Protein AF-A0A6A8AQA4-F1 (afdb_monomer)

pLDDT: mean 86.74, std 10.04, range [50.19, 95.75]

Secondary structure (DSSP, 8-state):
----S-SS--SSHHHHHHH--S-PPP-TTSTTTT---------B-TTSPBPPHHHHHHHHHHHHHHHHHSS-SHHHHHHHHHHHHHHHHHHHTT--HHHHHHHHHHHHHHHHTT-

Solvent-accessible surface area (backbone atoms only — not comparable to full-atom values): 7086 Å² total; per-residue (Å²): 135,84,84,86,66,73,96,69,89,55,94,46,71,67,50,38,62,72,66,50,87,62,79,76,79,73,38,62,48,34,66,70,28,62,72,75,81,79,80,74,91,65,66,44,50,97,85,68,48,76,56,55,71,70,57,49,54,51,53,53,51,50,42,54,50,54,62,61,64,71,61,76,49,72,65,49,47,49,36,43,53,52,31,52,50,49,51,56,52,30,63,77,65,72,51,58,68,70,59,51,36,51,51,33,49,53,50,51,57,36,48,78,70,74,96

Structure (mmCIF, N/CA/C/O backbone):
data_AF-A0A6A8AQA4-F1
#
_entry.id   AF-A0A6A8AQA4-F1
#
loop_
_atom_site.group_PDB
_atom_site.id
_atom_site.type_symbol
_atom_site.label_atom_id
_atom_site.label_alt_id
_atom_site.label_comp_id
_atom_site.label_asym_id
_atom_site.label_entity_id
_atom_site.label_seq_id
_atom_site.pdbx_PDB_ins_code
_atom_site.Cartn_x
_atom_site.Cartn_y
_atom_site.Cartn_z
_atom_site.occupancy
_atom_site.B_iso_or_equiv
_atom_site.auth_seq_id
_atom_site.auth_comp_id
_atom_site.auth_asym_id
_atom_site.auth_atom_id
_atom_site.pdbx_PDB_model_num
ATOM 1 N N . MET A 1 1 ? -26.556 -15.351 -0.035 1.00 50.19 1 MET A N 1
ATOM 2 C CA . MET A 1 1 ? -25.139 -14.966 0.141 1.00 50.19 1 MET A CA 1
ATOM 3 C C . MET A 1 1 ? -24.471 -15.164 -1.211 1.00 50.19 1 MET A C 1
ATOM 5 O O . MET A 1 1 ? -24.426 -16.295 -1.664 1.00 50.19 1 MET A O 1
ATOM 9 N N . MET A 1 2 ? -24.126 -14.084 -1.921 1.00 53.75 2 MET A N 1
ATOM 10 C CA . MET A 1 2 ? -23.505 -14.179 -3.252 1.00 53.75 2 MET A CA 1
ATOM 11 C C . MET A 1 2 ? -22.030 -14.544 -3.104 1.00 53.75 2 MET A C 1
ATOM 13 O O . MET A 1 2 ? -21.327 -13.920 -2.305 1.00 53.75 2 MET A O 1
ATOM 17 N N . ASP A 1 3 ? -21.590 -15.543 -3.863 1.00 60.34 3 ASP A N 1
ATOM 18 C CA . ASP A 1 3 ? -20.179 -15.889 -3.983 1.00 60.34 3 ASP A CA 1
ATOM 19 C C . ASP A 1 3 ? -19.450 -14.748 -4.709 1.00 60.34 3 ASP A C 1
ATOM 21 O O . ASP A 1 3 ? -19.830 -14.357 -5.810 1.00 60.34 3 ASP A O 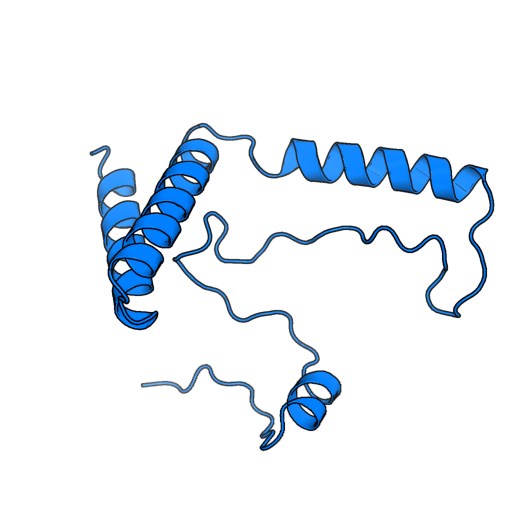1
ATOM 25 N N . LYS A 1 4 ? -18.451 -14.160 -4.044 1.00 68.44 4 LYS A N 1
ATOM 26 C CA . LYS A 1 4 ? -17.583 -13.103 -4.596 1.00 68.44 4 LYS A CA 1
ATOM 27 C C . LYS A 1 4 ? -16.251 -13.671 -5.093 1.00 68.44 4 LYS A C 1
ATOM 29 O O . LYS A 1 4 ? -15.313 -12.912 -5.337 1.00 68.44 4 LYS A O 1
ATOM 34 N N . GLY A 1 5 ? -16.138 -14.997 -5.143 1.00 66.56 5 GLY A N 1
ATOM 35 C CA . GLY A 1 5 ? -14.984 -15.697 -5.667 1.00 66.56 5 GLY A CA 1
ATOM 36 C C . GLY A 1 5 ? -14.821 -15.484 -7.175 1.00 66.56 5 GLY A C 1
ATOM 37 O O . GLY A 1 5 ? -15.756 -15.062 -7.855 1.00 66.56 5 GLY A O 1
ATOM 38 N N . PRO A 1 6 ? -13.624 -15.758 -7.713 1.00 69.38 6 PRO A N 1
ATOM 39 C CA . PRO A 1 6 ? -13.401 -15.711 -9.150 1.00 69.38 6 PRO A CA 1
ATOM 40 C C . PRO A 1 6 ? -14.330 -16.692 -9.874 1.00 69.38 6 PRO A C 1
ATOM 42 O O . PRO A 1 6 ? -14.503 -17.820 -9.414 1.00 69.38 6 PRO A O 1
ATOM 45 N N . GLU A 1 7 ? -14.879 -16.304 -11.031 1.00 68.19 7 GLU A N 1
ATOM 46 C CA . GLU A 1 7 ? -15.719 -17.220 -11.822 1.00 68.19 7 GLU A CA 1
ATOM 47 C C . GLU A 1 7 ? -14.940 -18.441 -12.352 1.00 68.1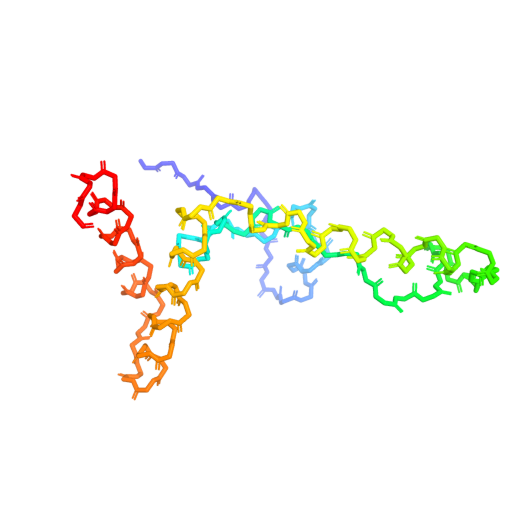9 7 GLU A C 1
ATOM 49 O O . GLU A 1 7 ? -15.519 -19.473 -12.690 1.00 68.19 7 GLU A O 1
ATOM 54 N N . TRP A 1 8 ? -13.609 -18.344 -12.401 1.00 72.44 8 TRP A N 1
ATOM 55 C CA . TRP A 1 8 ? -12.706 -19.407 -12.820 1.00 72.44 8 TRP A CA 1
ATOM 56 C C . TRP A 1 8 ? -12.226 -20.247 -11.626 1.00 72.44 8 TRP A C 1
ATOM 58 O O . TRP A 1 8 ? -11.851 -1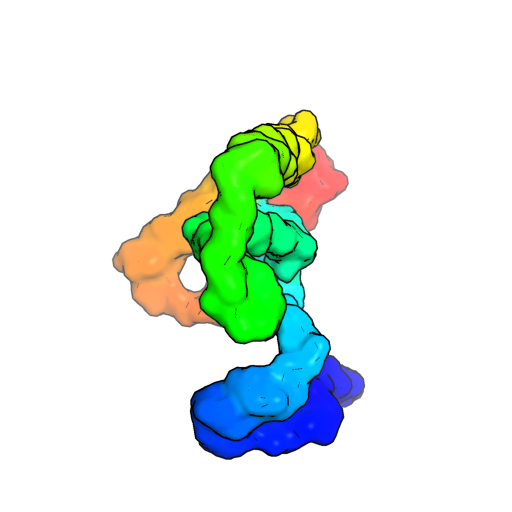9.731 -10.575 1.00 72.44 8 TRP A O 1
ATOM 68 N N . ARG A 1 9 ? -12.170 -21.574 -11.802 1.00 71.44 9 ARG A N 1
ATOM 69 C CA . ARG A 1 9 ? -11.595 -22.504 -10.813 1.00 71.44 9 ARG A CA 1
ATOM 70 C C . ARG A 1 9 ? -10.108 -22.713 -11.095 1.00 71.44 9 ARG A C 1
ATOM 72 O O . ARG A 1 9 ? -9.711 -22.944 -12.237 1.00 71.44 9 ARG A O 1
ATOM 79 N N . ALA A 1 10 ? -9.293 -22.663 -10.051 1.00 76.00 10 ALA A N 1
ATOM 80 C CA . ALA A 1 10 ? -7.899 -23.086 -10.087 1.00 76.00 10 ALA A CA 1
ATOM 81 C C . ALA A 1 10 ? -7.627 -23.954 -8.864 1.00 76.00 10 ALA A C 1
ATOM 83 O O . ALA A 1 10 ? -7.965 -23.559 -7.746 1.00 76.00 10 ALA A O 1
ATOM 84 N N . PHE A 1 11 ? -7.046 -2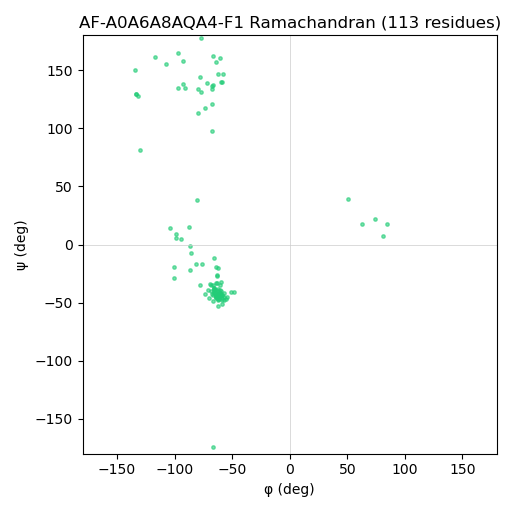5.129 -9.086 1.00 75.88 11 PHE A N 1
ATOM 85 C CA . PHE A 1 11 ? -6.762 -26.086 -8.015 1.00 75.88 11 PHE A CA 1
ATOM 86 C C . PHE A 1 11 ? -5.296 -26.037 -7.578 1.00 75.88 11 PHE A C 1
ATOM 88 O O . 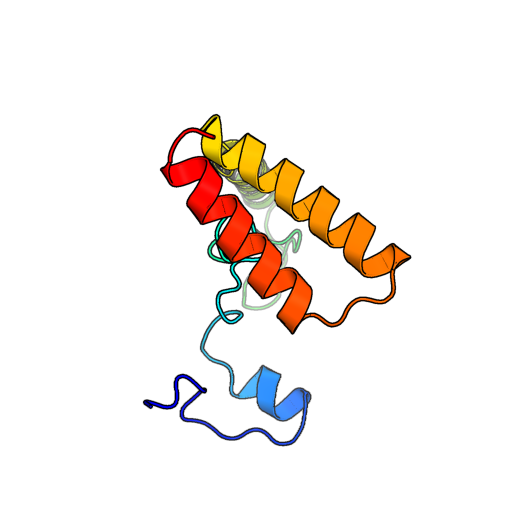PHE A 1 11 ? -4.975 -26.447 -6.466 1.00 75.88 11 PHE A O 1
ATOM 95 N N . THR A 1 12 ? -4.423 -25.482 -8.423 1.00 82.75 12 THR A N 1
ATOM 96 C CA . THR A 1 12 ? -3.003 -25.256 -8.132 1.00 82.75 12 THR A CA 1
ATOM 97 C C . THR A 1 12 ? -2.656 -23.769 -8.142 1.00 82.75 12 THR A C 1
ATOM 99 O O . THR A 1 12 ? -3.388 -22.926 -8.677 1.00 82.75 12 THR A O 1
ATOM 102 N N . GLN A 1 13 ? -1.522 -23.425 -7.531 1.00 76.25 13 GLN A N 1
ATOM 103 C CA . GLN A 1 13 ? -1.054 -22.045 -7.444 1.00 76.25 13 GLN A CA 1
ATOM 104 C C . GLN A 1 13 ? -0.637 -21.501 -8.821 1.00 76.25 13 GLN A C 1
ATOM 106 O O . GLN A 1 13 ? -0.924 -20.345 -9.134 1.00 76.25 13 GLN A O 1
ATOM 111 N N . GLU A 1 14 ? -0.067 -22.348 -9.679 1.00 79.50 14 GLU A N 1
ATOM 112 C CA . GLU A 1 14 ? 0.289 -22.042 -11.068 1.00 79.50 14 GLU A CA 1
ATOM 113 C C . GLU A 1 14 ? -0.948 -21.817 -11.951 1.00 79.50 14 GLU A C 1
ATOM 115 O O . GLU A 1 14 ? -0.998 -20.861 -12.733 1.00 79.50 14 GLU A O 1
ATOM 120 N N . GLU A 1 15 ? -1.988 -22.648 -11.811 1.00 77.44 15 GLU A N 1
ATOM 121 C CA . GLU A 1 15 ? -3.264 -22.418 -12.498 1.00 77.44 15 GLU A CA 1
ATOM 122 C C . GLU A 1 15 ? -3.902 -21.107 -12.040 1.00 77.44 15 GLU A C 1
ATOM 124 O O . GLU A 1 15 ? -4.434 -20.353 -12.854 1.00 77.44 15 GLU A O 1
ATOM 129 N N . LYS A 1 16 ? -3.818 -20.800 -10.741 1.00 75.56 16 LYS A N 1
ATOM 130 C CA . LYS A 1 16 ? -4.348 -19.554 -10.188 1.00 75.56 16 LYS A CA 1
ATOM 131 C C . LYS A 1 16 ? -3.605 -18.348 -10.755 1.00 75.56 16 LYS A C 1
ATOM 133 O O . LYS A 1 16 ? -4.246 -17.389 -11.166 1.00 75.56 16 LYS A O 1
ATOM 138 N N . ALA A 1 17 ? -2.277 -18.403 -10.824 1.00 74.56 17 ALA A N 1
ATOM 139 C CA . ALA A 1 17 ? -1.459 -17.318 -11.358 1.00 74.56 17 ALA A CA 1
ATOM 140 C C . ALA A 1 17 ? -1.685 -17.086 -12.863 1.00 74.56 17 ALA A C 1
ATOM 142 O O . ALA A 1 17 ? -1.716 -15.941 -13.302 1.00 74.56 17 ALA A O 1
ATOM 143 N N . SER A 1 18 ? -1.876 -18.152 -13.645 1.00 75.94 18 SER A N 1
ATOM 144 C CA . SER A 1 18 ? -2.104 -18.059 -15.095 1.00 75.94 18 SER A CA 1
ATOM 145 C C . SER A 1 18 ? -3.534 -17.654 -15.472 1.00 75.94 18 SER A C 1
ATOM 147 O O . SER A 1 18 ? -3.727 -16.935 -16.452 1.00 75.94 18 SER A O 1
ATOM 149 N N . ARG A 1 19 ? -4.544 -18.090 -14.704 1.00 72.25 19 ARG A N 1
ATOM 150 C CA . ARG A 1 19 ? -5.962 -17.768 -14.954 1.00 72.25 19 ARG A CA 1
ATOM 151 C C . ARG A 1 19 ? -6.403 -16.446 -14.329 1.00 72.25 19 ARG A C 1
ATOM 153 O O . ARG A 1 19 ? -7.372 -15.853 -14.804 1.00 72.25 19 ARG A O 1
ATOM 160 N N . SER A 1 20 ? -5.700 -15.957 -13.306 1.00 67.75 20 SER A N 1
ATOM 161 C CA . SER A 1 20 ? -6.009 -14.678 -12.666 1.00 67.75 20 SER A CA 1
ATOM 162 C C . SER A 1 20 ? -5.742 -13.509 -13.610 1.00 67.75 20 SER A C 1
ATOM 164 O O . SER A 1 20 ? -4.624 -13.021 -13.733 1.00 67.75 20 SER A O 1
ATOM 166 N N . ARG A 1 21 ? -6.803 -13.022 -14.256 1.00 66.00 21 ARG A N 1
ATOM 167 C CA . ARG A 1 21 ? -6.797 -11.759 -15.018 1.00 66.00 21 ARG A CA 1
ATOM 16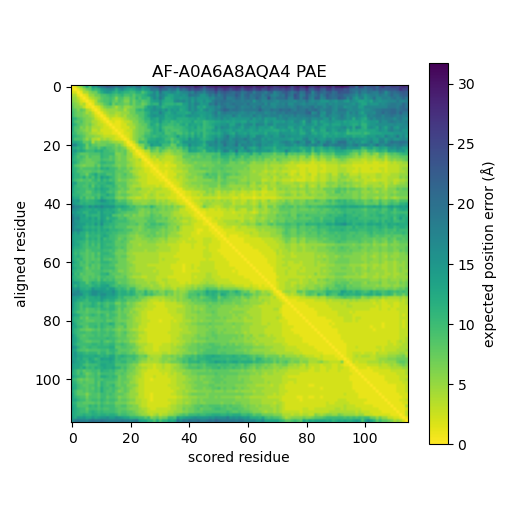8 C C . ARG A 1 21 ? -7.080 -10.535 -14.149 1.00 66.00 21 ARG A C 1
ATOM 170 O O . ARG A 1 21 ? -6.988 -9.408 -14.625 1.00 66.00 21 ARG A O 1
ATOM 177 N N . VAL A 1 22 ? -7.439 -10.764 -12.889 1.00 67.44 22 VAL A N 1
ATOM 178 C CA . VAL A 1 22 ? -7.741 -9.730 -11.902 1.00 67.44 22 VAL A CA 1
ATOM 179 C C . VAL A 1 22 ? -6.616 -9.632 -10.878 1.00 67.44 22 VAL A C 1
ATOM 181 O O . VAL A 1 22 ? -5.846 -10.576 -10.684 1.00 67.44 22 VAL A O 1
ATOM 184 N N . GLY A 1 23 ? -6.494 -8.458 -10.260 1.00 69.69 23 GLY A N 1
ATOM 185 C CA . GLY A 1 23 ? -5.526 -8.214 -9.197 1.00 69.69 23 GLY A CA 1
ATOM 186 C C . GLY A 1 23 ? -5.816 -9.012 -7.922 1.00 69.69 23 GLY A C 1
ATOM 187 O O . GLY A 1 23 ? -6.722 -9.842 -7.855 1.00 69.69 23 GLY A O 1
ATOM 188 N N . VAL A 1 24 ? -5.028 -8.734 -6.885 1.00 73.25 24 VAL A N 1
ATOM 189 C CA . VAL A 1 24 ? -5.204 -9.314 -5.547 1.00 73.25 24 VAL A CA 1
ATOM 190 C C . VAL A 1 24 ? -6.598 -8.944 -5.007 1.00 73.25 24 VAL A C 1
ATOM 192 O O . VAL A 1 24 ? -7.038 -7.810 -5.216 1.00 73.25 24 VAL A O 1
ATOM 195 N N . PRO A 1 25 ? -7.313 -9.859 -4.322 1.00 78.69 25 PRO A N 1
ATOM 196 C CA . PRO A 1 25 ? -8.580 -9.522 -3.680 1.00 78.69 25 PRO A CA 1
ATOM 197 C C . PRO A 1 25 ? -8.398 -8.392 -2.663 1.00 78.69 25 PRO A C 1
ATOM 199 O O . PRO A 1 25 ? -7.371 -8.295 -1.990 1.00 78.69 25 PRO A O 1
ATOM 202 N N . THR A 1 26 ? -9.420 -7.551 -2.520 1.00 85.56 26 THR A N 1
ATOM 203 C CA . THR A 1 26 ? -9.388 -6.453 -1.552 1.00 85.56 26 THR A CA 1
ATOM 204 C C . THR A 1 26 ? -9.379 -6.983 -0.120 1.00 85.56 26 THR A C 1
ATOM 206 O O . THR A 1 26 ? -10.170 -7.872 0.199 1.00 85.56 26 THR A O 1
ATOM 209 N N . SER A 1 27 ? -8.558 -6.398 0.754 1.00 89.19 27 SER A N 1
ATOM 210 C CA . SER A 1 27 ? -8.496 -6.743 2.185 1.00 89.19 27 SER A CA 1
ATOM 211 C C . SER A 1 27 ? -8.498 -5.488 3.048 1.00 89.19 27 SER A C 1
ATOM 213 O O . SER A 1 27 ? -7.697 -4.583 2.852 1.00 89.19 27 SER A O 1
ATOM 215 N N . TYR A 1 28 ? -9.373 -5.442 4.044 1.00 91.25 28 TYR A N 1
ATOM 216 C CA . TYR A 1 28 ? -9.489 -4.352 5.006 1.00 91.25 28 TYR A CA 1
ATOM 217 C C . TYR A 1 28 ? -8.247 -4.171 5.875 1.00 91.25 28 TYR A C 1
ATOM 219 O O . TYR A 1 28 ? -8.013 -3.037 6.304 1.00 91.25 28 TYR A O 1
ATOM 227 N N . SER A 1 29 ? -7.470 -5.240 6.095 1.00 89.31 29 SER A N 1
ATOM 228 C CA . SER A 1 29 ? -6.176 -5.195 6.789 1.00 89.31 29 SER A CA 1
ATOM 229 C C . SER A 1 29 ? -5.099 -4.407 6.042 1.00 89.31 29 SER A C 1
ATOM 231 O O . SER A 1 29 ? -4.079 -4.064 6.626 1.00 89.31 29 SER A O 1
ATOM 233 N N . VAL A 1 30 ? -5.325 -4.053 4.773 1.00 89.69 30 VAL A N 1
ATOM 234 C CA . VAL A 1 30 ? -4.469 -3.122 4.036 1.00 89.69 30 VAL A CA 1
ATOM 235 C C . VAL A 1 30 ? -5.092 -1.725 4.089 1.00 89.69 30 VAL A C 1
ATOM 237 O O . VAL A 1 30 ? -6.292 -1.559 3.866 1.00 89.69 30 VAL A O 1
ATOM 240 N N . HIS A 1 31 ? -4.285 -0.697 4.371 1.00 86.81 31 HIS A N 1
ATOM 241 C CA . HIS A 1 31 ? -4.733 0.697 4.548 1.00 86.81 31 HIS A CA 1
ATOM 242 C C . HIS A 1 31 ? -5.626 1.238 3.414 1.00 86.81 31 HIS A C 1
ATOM 244 O O . HIS A 1 31 ? -6.663 1.848 3.673 1.00 86.81 31 HIS A O 1
ATOM 250 N N . ASP A 1 32 ? -5.298 0.919 2.171 1.00 87.12 32 ASP A N 1
ATOM 251 C CA . ASP A 1 32 ? -6.002 1.302 0.944 1.00 87.12 32 ASP A CA 1
ATOM 252 C C . ASP A 1 32 ? -6.835 0.153 0.350 1.00 87.12 32 ASP A C 1
ATOM 254 O O . ASP A 1 32 ? -7.247 0.185 -0.809 1.00 87.12 32 ASP A O 1
ATOM 258 N N . LYS A 1 33 ? -7.042 -0.902 1.139 1.00 87.94 33 LYS A N 1
ATOM 259 C CA . LYS A 1 33 ? -7.731 -2.133 0.759 1.00 87.94 33 LYS A CA 1
ATOM 260 C C . LYS A 1 33 ? -7.068 -2.931 -0.368 1.00 87.94 33 LYS A C 1
ATOM 262 O O . LYS A 1 33 ? -7.721 -3.796 -0.946 1.00 87.94 33 LYS A O 1
ATOM 267 N N . GLY A 1 34 ? -5.791 -2.678 -0.663 1.00 85.88 34 GLY A N 1
ATOM 268 C CA . GLY A 1 34 ? -5.052 -3.362 -1.727 1.00 85.88 34 GLY A CA 1
ATOM 269 C C . GLY A 1 34 ? -5.241 -2.748 -3.117 1.00 85.88 34 GLY A C 1
ATOM 270 O O . GLY A 1 34 ? -4.961 -3.408 -4.113 1.00 85.88 34 GLY A O 1
ATOM 271 N N . LEU A 1 35 ? -5.722 -1.503 -3.201 1.00 85.50 35 LEU A N 1
ATOM 272 C CA . LEU A 1 35 ? -5.934 -0.798 -4.471 1.00 85.50 35 LEU A CA 1
ATOM 273 C C . LEU A 1 35 ? -4.655 -0.161 -5.041 1.00 85.50 35 LEU A C 1
ATOM 275 O O . LEU A 1 35 ? -4.611 0.178 -6.224 1.00 85.50 35 LEU A O 1
ATOM 279 N N . SER A 1 36 ? -3.606 0.009 -4.233 1.00 84.81 36 SER A N 1
ATOM 280 C CA . SER A 1 36 ? -2.337 0.561 -4.698 1.00 84.81 36 SER A CA 1
ATOM 281 C C . SER A 1 36 ? -1.632 -0.377 -5.657 1.00 84.81 36 SER A C 1
ATOM 283 O O . SER A 1 36 ? -1.442 -1.565 -5.404 1.00 84.81 36 SER A O 1
ATOM 285 N N . THR A 1 37 ? -1.114 0.218 -6.722 1.00 86.06 37 THR A N 1
ATOM 286 C CA . THR A 1 37 ? -0.175 -0.428 -7.630 1.00 86.06 37 THR A CA 1
ATOM 287 C C . THR A 1 37 ? 1.259 -0.045 -7.271 1.00 86.06 37 THR A C 1
ATOM 289 O O . THR A 1 37 ? 1.510 0.914 -6.536 1.00 86.06 37 THR A O 1
ATOM 292 N N . ALA A 1 38 ? 2.226 -0.787 -7.807 1.00 87.12 38 ALA A N 1
ATOM 293 C CA . ALA A 1 38 ? 3.641 -0.453 -7.718 1.00 87.12 38 ALA A CA 1
ATOM 294 C C . ALA A 1 38 ? 4.277 -0.561 -9.107 1.00 87.12 38 ALA A C 1
ATOM 296 O O . ALA A 1 38 ? 4.160 -1.593 -9.766 1.00 87.12 38 ALA A O 1
ATOM 297 N N . ILE A 1 39 ? 4.9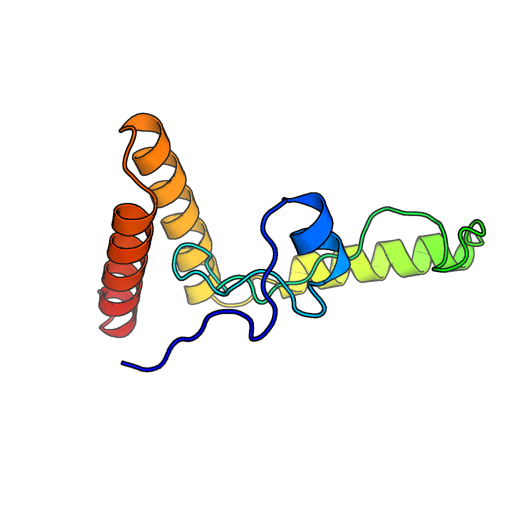66 0.489 -9.556 1.00 90.19 39 ILE A N 1
ATOM 298 C CA . ILE A 1 39 ? 5.803 0.407 -10.756 1.00 90.19 39 ILE A CA 1
ATOM 299 C C . ILE A 1 39 ? 7.062 -0.399 -10.405 1.00 90.19 39 ILE A C 1
ATOM 301 O O . ILE A 1 39 ? 7.865 -0.000 -9.553 1.00 90.19 39 ILE A O 1
ATOM 305 N N . GLY A 1 40 ? 7.231 -1.541 -11.074 1.00 86.44 40 GLY A N 1
ATOM 306 C CA . GLY A 1 40 ? 8.358 -2.448 -10.873 1.00 86.44 40 GLY A CA 1
ATOM 307 C C . GLY A 1 40 ? 9.721 -1.808 -11.166 1.00 86.44 40 GLY A C 1
ATOM 308 O O . GLY A 1 40 ? 9.841 -0.808 -11.872 1.00 86.44 40 GLY A O 1
ATOM 309 N N . ARG A 1 41 ? 10.787 -2.411 -10.627 1.00 85.88 41 ARG A N 1
ATOM 310 C CA . ARG A 1 41 ? 12.181 -1.996 -10.888 1.00 85.88 41 ARG A CA 1
ATOM 311 C C . ARG A 1 41 ? 12.791 -2.660 -12.130 1.00 85.88 41 ARG A C 1
ATOM 313 O O . ARG A 1 41 ? 14.007 -2.661 -12.283 1.00 85.88 41 ARG A O 1
ATOM 320 N N . VAL A 1 42 ? 11.964 -3.261 -12.980 1.00 86.31 42 VAL A N 1
ATOM 321 C CA . VAL A 1 42 ? 12.431 -3.997 -14.153 1.00 86.31 42 VAL A CA 1
ATOM 322 C C . VAL A 1 42 ? 12.766 -2.998 -15.257 1.00 86.31 42 VAL A C 1
ATOM 324 O O . VAL A 1 42 ? 11.886 -2.340 -15.798 1.00 86.31 42 VAL A O 1
ATOM 327 N N . ASP A 1 43 ? 14.046 -2.902 -15.607 1.00 89.38 43 ASP A N 1
ATOM 328 C CA . ASP A 1 43 ? 14.544 -2.036 -16.684 1.00 89.38 43 ASP A CA 1
ATOM 329 C C . ASP A 1 43 ? 14.339 -2.669 -18.079 1.00 89.38 43 ASP A C 1
ATOM 331 O O . ASP A 1 43 ? 15.203 -2.594 -18.961 1.00 89.38 43 ASP A O 1
ATOM 335 N N . ARG A 1 44 ? 13.205 -3.348 -18.275 1.00 92.69 44 ARG A N 1
ATOM 336 C CA . ARG A 1 44 ? 12.830 -4.006 -19.529 1.00 92.69 44 ARG A CA 1
ATOM 337 C C . ARG A 1 44 ? 11.384 -3.697 -19.892 1.00 92.69 44 ARG A C 1
ATOM 339 O O . ARG A 1 44 ? 10.562 -3.464 -19.010 1.00 92.69 44 ARG A O 1
ATOM 346 N N . ASP A 1 45 ? 11.098 -3.687 -21.186 1.00 89.19 45 ASP A N 1
ATOM 347 C CA . ASP A 1 45 ? 9.733 -3.574 -21.695 1.00 89.19 45 ASP A CA 1
ATOM 348 C C . ASP A 1 45 ? 8.958 -4.902 -21.577 1.00 89.19 45 ASP A C 1
ATOM 350 O O . ASP A 1 45 ? 9.495 -5.926 -21.143 1.00 89.19 45 ASP A O 1
ATOM 354 N N . ALA A 1 46 ? 7.684 -4.888 -21.981 1.00 86.69 46 ALA A N 1
ATOM 355 C CA . ALA A 1 46 ? 6.815 -6.068 -21.963 1.00 86.69 46 ALA A CA 1
ATOM 356 C C . ALA A 1 46 ? 7.303 -7.209 -22.880 1.00 86.69 46 ALA A C 1
ATOM 358 O O . ALA A 1 46 ? 6.936 -8.360 -22.668 1.00 86.69 46 ALA A O 1
ATOM 359 N N . PHE A 1 47 ? 8.154 -6.903 -23.865 1.00 90.75 47 PHE A N 1
ATOM 360 C CA . PHE A 1 47 ? 8.767 -7.874 -24.774 1.00 90.75 47 PHE A CA 1
ATOM 361 C C . PHE A 1 47 ? 10.160 -8.328 -24.300 1.00 90.75 47 PHE A C 1
ATOM 363 O O . PHE A 1 47 ? 10.848 -9.066 -25.004 1.00 90.75 47 PHE A O 1
ATOM 370 N N . GLY A 1 48 ? 10.602 -7.893 -23.114 1.00 90.44 48 GLY A N 1
ATOM 371 C CA . GLY A 1 48 ? 11.882 -8.266 -22.513 1.00 90.44 48 GLY A CA 1
ATOM 372 C C . GLY A 1 48 ? 13.101 -7.496 -23.035 1.00 90.44 48 GLY A C 1
ATOM 373 O O . GLY A 1 48 ? 14.231 -7.832 -22.659 1.00 90.44 48 GLY A O 1
ATOM 374 N N . ARG A 1 49 ? 12.915 -6.459 -23.858 1.00 93.06 49 ARG A N 1
ATOM 375 C CA . ARG A 1 49 ? 13.995 -5.611 -24.386 1.00 93.06 49 ARG A CA 1
ATOM 376 C C . ARG A 1 49 ? 14.456 -4.624 -23.320 1.00 93.06 49 ARG A C 1
ATOM 378 O O . ARG A 1 49 ? 13.652 -4.120 -22.540 1.00 93.06 49 ARG A O 1
ATOM 385 N N . LYS A 1 50 ? 15.758 -4.328 -23.275 1.00 93.94 50 LYS A N 1
ATOM 386 C CA . LYS A 1 50 ? 16.322 -3.363 -22.315 1.00 93.94 50 LYS A CA 1
ATOM 387 C C . LYS A 1 50 ? 15.835 -1.948 -22.627 1.00 93.94 50 LYS A C 1
ATOM 389 O O . LYS A 1 50 ? 15.910 -1.508 -23.771 1.00 93.94 50 LYS A O 1
ATOM 394 N N . LEU A 1 51 ? 15.403 -1.225 -21.597 1.00 93.62 51 LEU A N 1
ATOM 395 C CA . LEU A 1 51 ? 14.985 0.168 -21.739 1.00 93.62 51 LEU A CA 1
ATOM 396 C C . LEU A 1 51 ? 16.197 1.090 -21.975 1.00 93.62 51 LEU A C 1
ATOM 398 O O . LEU A 1 51 ? 17.217 0.952 -21.284 1.00 93.62 51 LEU A O 1
ATOM 402 N N . PRO A 1 52 ? 16.096 2.079 -22.884 1.00 95.12 52 PRO A N 1
ATOM 403 C CA . PRO A 1 52 ? 17.136 3.087 -23.053 1.00 95.12 52 PRO A CA 1
ATOM 404 C C . PRO A 1 52 ? 17.273 3.945 -21.785 1.00 95.12 52 PRO A C 1
ATOM 406 O O . PRO A 1 52 ? 16.356 4.048 -20.964 1.00 95.12 52 PRO A O 1
ATOM 409 N N . LEU A 1 53 ? 18.441 4.570 -21.597 1.00 94.44 53 LEU A N 1
ATOM 410 C CA . LEU A 1 53 ? 18.760 5.327 -20.377 1.00 94.44 53 LEU A CA 1
ATOM 411 C C . LEU A 1 53 ? 17.746 6.448 -20.085 1.00 94.44 53 LEU A C 1
ATOM 413 O O . LEU A 1 53 ? 17.334 6.605 -18.936 1.00 94.44 53 LEU A O 1
ATOM 417 N N . SER A 1 54 ? 17.308 7.180 -21.110 1.00 95.44 54 SER A N 1
ATOM 418 C CA . SER A 1 54 ? 16.306 8.246 -20.988 1.00 95.44 54 SER A CA 1
ATOM 419 C C . SER A 1 54 ? 14.998 7.736 -20.372 1.00 95.44 54 SER A C 1
ATOM 421 O O . SER A 1 54 ? 14.507 8.303 -19.393 1.00 95.44 54 SER A O 1
ATOM 423 N N . THR A 1 55 ? 14.478 6.612 -20.868 1.00 94.31 55 THR A N 1
ATOM 424 C CA . THR A 1 55 ? 13.256 5.983 -20.352 1.00 94.31 55 THR A CA 1
ATOM 425 C C . THR A 1 55 ? 13.442 5.459 -18.932 1.00 94.31 55 THR A C 1
ATOM 427 O O . THR A 1 55 ? 12.555 5.629 -18.099 1.00 94.31 55 THR A O 1
ATOM 430 N N . ARG A 1 56 ? 14.605 4.885 -18.597 1.00 94.00 56 ARG A N 1
ATOM 431 C CA . ARG A 1 56 ? 14.889 4.439 -17.219 1.00 94.00 56 ARG A CA 1
ATOM 432 C C . ARG A 1 56 ? 14.846 5.595 -16.220 1.00 94.00 56 ARG A C 1
ATOM 434 O O . ARG A 1 56 ? 14.259 5.460 -15.144 1.00 94.00 56 ARG A O 1
ATOM 441 N N . LEU A 1 57 ? 15.407 6.749 -16.587 1.00 95.31 57 LEU A N 1
ATOM 442 C CA . LEU A 1 57 ? 15.353 7.962 -15.766 1.00 95.31 57 LEU A CA 1
ATOM 443 C C . LEU A 1 57 ? 13.917 8.481 -15.609 1.00 95.31 57 LEU A C 1
ATOM 445 O O . LEU A 1 57 ? 13.518 8.860 -14.506 1.00 95.31 57 LEU A O 1
ATOM 449 N N . GLN A 1 58 ? 13.114 8.447 -16.675 1.00 94.94 58 GLN A N 1
ATOM 450 C CA . GLN A 1 58 ? 11.693 8.797 -16.611 1.00 94.94 58 GLN A CA 1
ATOM 451 C C . GLN A 1 58 ? 10.919 7.849 -15.683 1.00 94.94 58 GLN A C 1
ATOM 453 O O . GLN A 1 58 ? 10.219 8.309 -14.782 1.00 94.94 58 GLN A O 1
ATOM 458 N N . MET A 1 59 ? 11.107 6.534 -15.824 1.00 94.38 59 MET A N 1
ATOM 459 C CA . MET A 1 59 ? 10.488 5.522 -14.960 1.00 94.38 59 MET A CA 1
ATOM 460 C C . MET A 1 59 ? 10.901 5.679 -13.495 1.00 94.38 59 MET A C 1
ATOM 462 O O . MET A 1 59 ? 10.107 5.442 -12.585 1.00 94.38 59 MET A O 1
ATOM 466 N N . TRP A 1 60 ? 12.140 6.096 -13.228 1.00 93.69 60 TRP A N 1
ATOM 467 C CA . TRP A 1 60 ? 12.585 6.405 -11.871 1.00 93.69 60 TRP A CA 1
ATOM 468 C C . TRP A 1 60 ? 11.853 7.613 -11.275 1.00 93.69 60 TRP A C 1
ATOM 470 O O . TRP A 1 60 ? 11.432 7.570 -10.117 1.00 93.69 60 TRP A O 1
ATOM 480 N N . ARG A 1 61 ? 11.640 8.671 -12.069 1.00 95.62 61 ARG A N 1
ATOM 481 C CA . ARG A 1 61 ? 10.837 9.830 -11.651 1.00 95.62 61 ARG A CA 1
ATOM 482 C C . ARG A 1 61 ? 9.393 9.418 -11.370 1.00 95.62 61 ARG A C 1
ATOM 484 O O . ARG A 1 61 ? 8.880 9.760 -10.310 1.00 95.62 61 ARG A O 1
ATOM 491 N N . LEU A 1 62 ? 8.774 8.639 -12.259 1.00 94.88 62 LEU A N 1
ATOM 492 C CA . LEU A 1 62 ? 7.405 8.142 -12.081 1.00 94.88 62 LEU A CA 1
ATOM 493 C C . LEU A 1 62 ? 7.259 7.303 -10.806 1.00 94.88 62 LEU A C 1
ATOM 495 O O . LEU A 1 62 ? 6.360 7.565 -10.014 1.00 94.88 62 LEU A O 1
ATOM 499 N N . ARG A 1 63 ? 8.189 6.375 -10.541 1.00 93.94 63 ARG A N 1
ATOM 500 C CA . ARG A 1 63 ? 8.222 5.600 -9.285 1.00 93.94 63 ARG A CA 1
ATOM 501 C C . ARG A 1 63 ? 8.266 6.495 -8.054 1.00 93.94 63 ARG A C 1
ATOM 503 O O . ARG A 1 63 ? 7.520 6.283 -7.102 1.00 93.94 63 ARG A O 1
ATOM 510 N N . LYS A 1 64 ? 9.137 7.507 -8.067 1.00 92.69 64 LYS A N 1
ATOM 511 C CA . LYS A 1 64 ? 9.251 8.456 -6.956 1.00 92.69 64 LYS A CA 1
ATOM 512 C C . LYS A 1 64 ? 7.933 9.197 -6.722 1.00 92.69 64 LYS A C 1
ATOM 514 O O . LYS A 1 64 ? 7.517 9.332 -5.574 1.00 92.69 64 LYS A O 1
ATOM 519 N N . TRP A 1 65 ? 7.287 9.663 -7.789 1.00 93.50 65 TRP A N 1
ATOM 520 C CA . TRP A 1 65 ? 6.007 10.364 -7.698 1.00 93.50 65 TRP A CA 1
ATOM 521 C C . TRP A 1 65 ? 4.873 9.456 -7.218 1.00 93.50 65 TRP A C 1
ATOM 523 O O . TRP A 1 65 ? 4.153 9.852 -6.309 1.00 93.50 65 TRP A O 1
ATOM 533 N N . GLN A 1 66 ? 4.784 8.225 -7.725 1.00 92.00 66 GLN A N 1
ATOM 534 C CA . GLN A 1 66 ? 3.790 7.239 -7.290 1.00 92.00 66 GLN A CA 1
ATOM 535 C C . GLN A 1 66 ? 3.903 6.918 -5.793 1.00 92.00 66 GLN A C 1
ATOM 537 O O . GLN A 1 66 ? 2.899 6.863 -5.089 1.00 92.00 66 GLN A O 1
ATOM 542 N N . ILE A 1 67 ? 5.124 6.723 -5.280 1.00 87.69 67 ILE A N 1
ATOM 543 C CA . ILE A 1 67 ? 5.337 6.460 -3.847 1.00 87.69 67 ILE A CA 1
ATOM 544 C C . ILE A 1 67 ? 4.872 7.655 -3.009 1.00 87.69 67 ILE A C 1
ATOM 546 O O . ILE A 1 67 ? 4.223 7.474 -1.982 1.00 87.69 67 ILE A O 1
ATOM 550 N N . ARG A 1 68 ? 5.177 8.879 -3.454 1.00 87.50 68 ARG A N 1
ATOM 551 C CA . ARG A 1 68 ? 4.804 10.108 -2.741 1.00 87.50 68 ARG A CA 1
ATOM 552 C C . ARG A 1 68 ? 3.302 10.379 -2.755 1.00 87.50 68 ARG A C 1
ATOM 554 O O . ARG A 1 68 ? 2.793 10.902 -1.774 1.00 87.50 68 ARG A O 1
ATOM 561 N N . SER A 1 69 ? 2.596 10.027 -3.828 1.00 86.94 69 SER A N 1
ATOM 562 C CA . SER A 1 69 ? 1.150 10.255 -3.931 1.00 86.94 69 SER A CA 1
ATOM 563 C C . SER A 1 69 ? 0.317 9.264 -3.115 1.00 86.94 69 SER A C 1
ATOM 565 O O . SER A 1 69 ? -0.861 9.514 -2.882 1.00 86.94 69 SER A O 1
ATOM 567 N N . ARG A 1 70 ? 0.898 8.131 -2.696 1.00 82.44 70 ARG A N 1
ATOM 568 C CA . ARG A 1 70 ? 0.149 7.011 -2.108 1.00 82.44 70 ARG A CA 1
ATOM 569 C C . ARG A 1 70 ? -0.495 7.330 -0.758 1.00 82.44 70 ARG A C 1
ATOM 571 O O . ARG A 1 70 ? -1.569 6.821 -0.475 1.00 82.44 70 ARG A O 1
ATOM 578 N N . VAL A 1 71 ? 0.146 8.151 0.074 1.00 75.75 71 VAL A N 1
ATOM 579 C CA . VAL A 1 71 ? -0.326 8.434 1.438 1.00 75.75 71 VAL A CA 1
ATOM 580 C C . VAL A 1 71 ? -0.367 9.944 1.656 1.00 75.75 71 VAL A C 1
ATOM 582 O O . VAL A 1 71 ? 0.574 10.539 2.179 1.00 75.75 71 VAL A O 1
ATOM 585 N N . HIS A 1 72 ? -1.445 10.571 1.185 1.00 79.88 72 HIS A N 1
ATOM 586 C CA . HIS A 1 72 ? -1.571 12.029 1.146 1.00 79.88 72 HIS A CA 1
ATOM 587 C C . HIS A 1 72 ? -2.430 12.591 2.290 1.00 79.88 72 HIS A C 1
ATOM 589 O O . HIS A 1 72 ? -2.171 13.704 2.746 1.00 79.88 72 HIS A O 1
ATOM 595 N N . SER A 1 73 ? -3.407 11.835 2.802 1.00 87.50 73 SER A N 1
ATOM 596 C CA . SER A 1 73 ? -4.278 12.294 3.890 1.00 87.50 73 SER A CA 1
ATOM 597 C C . SER A 1 73 ? -3.751 11.894 5.279 1.00 87.50 73 SER A C 1
ATOM 599 O O . SER A 1 73 ? -2.943 10.974 5.437 1.00 87.50 73 SER A O 1
ATOM 601 N N . SER A 1 74 ? -4.173 12.613 6.325 1.00 88.94 74 SER A N 1
ATOM 602 C CA . SER A 1 74 ? -3.903 12.233 7.724 1.00 88.94 74 SER A CA 1
ATOM 603 C C . SER A 1 74 ? -4.547 10.891 8.079 1.00 88.94 74 SER A C 1
ATOM 605 O O . SER A 1 74 ? -3.922 10.075 8.753 1.00 88.94 74 SER A O 1
ATOM 607 N N . VAL A 1 75 ? -5.755 10.652 7.566 1.00 90.38 75 VAL A N 1
ATOM 608 C CA . VAL A 1 75 ? -6.515 9.407 7.721 1.00 90.38 75 VAL A CA 1
ATOM 609 C C . VAL A 1 75 ? -5.762 8.227 7.108 1.00 90.38 75 VAL A C 1
ATOM 611 O O . VAL A 1 75 ? -5.584 7.213 7.776 1.00 90.38 75 VAL A O 1
ATOM 614 N N . ASP A 1 76 ? -5.230 8.363 5.891 1.00 88.12 76 ASP A N 1
ATOM 615 C CA . ASP A 1 76 ? -4.475 7.282 5.242 1.00 88.12 76 ASP A CA 1
ATOM 616 C C . ASP A 1 76 ? -3.174 6.965 5.985 1.00 88.12 76 ASP A C 1
ATOM 618 O O . ASP A 1 76 ? -2.799 5.799 6.100 1.00 88.12 76 ASP A O 1
ATOM 622 N N . ARG A 1 77 ? -2.487 7.990 6.515 1.00 90.06 77 ARG A N 1
ATOM 623 C CA . ARG A 1 77 ? -1.280 7.803 7.342 1.00 90.06 77 ARG A CA 1
ATOM 624 C C . ARG A 1 77 ? -1.600 7.061 8.633 1.00 90.06 77 ARG A C 1
ATOM 626 O O . ARG A 1 77 ? -0.886 6.124 8.981 1.00 90.06 77 ARG A O 1
ATOM 633 N N . ASN A 1 78 ? -2.676 7.462 9.305 1.00 93.25 78 ASN A N 1
ATOM 634 C CA . ASN A 1 78 ? -3.174 6.797 10.502 1.00 93.25 78 ASN A CA 1
ATOM 635 C C . ASN A 1 78 ? -3.506 5.324 10.198 1.00 93.25 78 ASN A C 1
ATOM 637 O O . ASN A 1 78 ? -2.974 4.432 10.856 1.00 93.25 78 ASN A O 1
ATOM 641 N N . LEU A 1 79 ? -4.283 5.058 9.143 1.00 92.94 79 LEU A N 1
ATOM 642 C CA . LEU A 1 79 ? -4.635 3.698 8.736 1.00 92.94 79 LEU A CA 1
ATOM 643 C C . LEU A 1 79 ? -3.399 2.869 8.380 1.00 92.94 79 LEU A C 1
ATOM 645 O O . LEU A 1 79 ? -3.315 1.714 8.780 1.00 92.94 79 LEU A O 1
ATOM 649 N N . ALA A 1 80 ? -2.425 3.431 7.660 1.00 91.94 80 ALA A N 1
ATOM 650 C CA . ALA A 1 80 ? -1.180 2.737 7.337 1.00 91.94 80 ALA A CA 1
ATOM 651 C C . ALA A 1 80 ? -0.416 2.304 8.594 1.00 91.94 80 ALA A C 1
ATOM 653 O O . ALA A 1 80 ? 0.038 1.163 8.668 1.00 91.94 80 ALA A O 1
ATOM 654 N N . GLN A 1 81 ? -0.323 3.185 9.590 1.00 93.56 81 GLN A N 1
ATOM 655 C CA . GLN A 1 81 ? 0.317 2.874 10.864 1.00 93.56 81 GLN A CA 1
ATOM 656 C C . GLN A 1 81 ? -0.474 1.823 11.652 1.00 93.56 81 GLN A C 1
ATOM 658 O O . GLN A 1 81 ? 0.094 0.823 12.081 1.00 93.56 81 GLN A O 1
ATOM 663 N N . ALA A 1 82 ? -1.788 2.002 11.795 1.00 94.81 82 ALA A N 1
ATOM 664 C CA . ALA A 1 82 ? -2.642 1.083 12.540 1.00 94.81 82 ALA A CA 1
ATOM 665 C C . ALA A 1 82 ? -2.649 -0.326 11.937 1.00 94.81 82 ALA A C 1
ATOM 667 O O . ALA A 1 82 ? -2.565 -1.312 12.664 1.00 94.81 82 ALA A O 1
ATOM 668 N N . MET A 1 83 ? -2.713 -0.435 10.607 1.00 94.88 83 MET A N 1
ATOM 669 C CA . MET A 1 83 ? -2.670 -1.729 9.931 1.00 94.88 83 MET A CA 1
ATOM 670 C C . MET A 1 83 ? -1.312 -2.419 10.106 1.00 94.88 83 MET A C 1
ATOM 672 O O . MET A 1 83 ? -1.281 -3.627 10.322 1.00 94.88 83 MET A O 1
ATOM 676 N N . ALA A 1 84 ? -0.203 -1.670 10.076 1.00 94.50 84 ALA A N 1
ATOM 677 C CA . ALA A 1 84 ? 1.127 -2.222 10.343 1.00 94.50 84 ALA A CA 1
ATOM 678 C C . ALA A 1 84 ? 1.267 -2.739 11.788 1.00 94.50 84 ALA A C 1
ATOM 680 O O . ALA A 1 84 ? 1.850 -3.798 12.010 1.00 94.50 84 ALA A O 1
ATOM 681 N N . GLU A 1 85 ? 0.690 -2.037 12.767 1.00 95.50 85 GLU A N 1
ATOM 682 C CA . GLU A 1 85 ? 0.666 -2.500 14.161 1.00 95.50 85 GLU A CA 1
ATOM 683 C C . GLU A 1 85 ? -0.231 -3.731 14.350 1.00 95.50 85 GLU A C 1
ATOM 685 O O . GLU A 1 85 ? 0.149 -4.670 15.052 1.00 95.50 85 GLU A O 1
ATOM 690 N N . LEU A 1 86 ? -1.395 -3.782 13.691 1.00 94.75 86 LEU A N 1
ATOM 691 C CA . LEU A 1 86 ? -2.246 -4.976 13.696 1.00 94.75 86 LEU A CA 1
ATOM 692 C C . LEU A 1 86 ? -1.520 -6.189 13.113 1.00 94.75 86 LEU A C 1
ATOM 694 O O . LEU A 1 86 ? -1.661 -7.286 13.651 1.00 94.75 86 LEU A O 1
ATOM 698 N N . ASP A 1 87 ? -0.748 -5.999 12.043 1.00 93.88 87 ASP A N 1
ATOM 699 C CA . ASP A 1 87 ? 0.069 -7.051 11.435 1.00 93.88 87 ASP A CA 1
ATOM 700 C C . ASP A 1 87 ? 1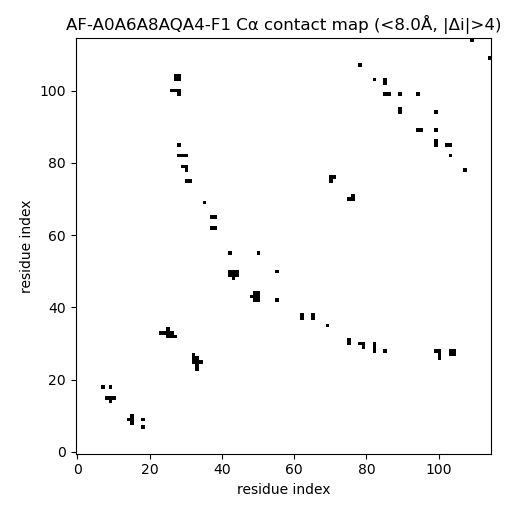.118 -7.560 12.430 1.00 93.88 87 ASP A C 1
ATOM 702 O O . ASP A 1 87 ? 1.114 -8.735 12.794 1.00 93.88 87 ASP A O 1
ATOM 706 N N . ARG A 1 88 ? 1.901 -6.643 13.012 1.00 95.62 88 ARG A N 1
ATOM 707 C CA . ARG A 1 88 ? 2.917 -6.949 14.029 1.00 95.62 88 ARG A CA 1
ATOM 708 C C . ARG A 1 88 ? 2.354 -7.718 15.230 1.00 95.62 88 ARG A C 1
ATOM 710 O O . ARG A 1 88 ? 2.983 -8.663 15.712 1.00 95.62 88 ARG A O 1
ATOM 717 N N . LEU A 1 89 ? 1.206 -7.296 15.763 1.00 95.00 89 LEU A N 1
ATOM 718 C CA . LEU A 1 89 ? 0.570 -7.943 16.915 1.00 95.00 89 LEU A CA 1
ATOM 719 C C . LEU A 1 89 ? -0.015 -9.309 16.557 1.00 95.00 89 LEU A C 1
ATOM 721 O O . LEU A 1 89 ? 0.086 -10.241 17.361 1.00 95.00 89 LEU A O 1
ATOM 725 N N . SER A 1 90 ? -0.606 -9.423 15.366 1.00 94.44 90 SER A N 1
ATOM 726 C CA . SER A 1 90 ? -1.165 -10.682 14.872 1.00 94.44 90 SER A CA 1
ATOM 727 C C . SER A 1 90 ? -0.071 -11.723 14.686 1.00 94.44 90 SER A C 1
ATOM 729 O O . SER A 1 90 ? -0.233 -12.848 15.153 1.00 94.44 90 SER A O 1
ATOM 731 N N . ASP A 1 91 ? 1.059 -11.326 14.100 1.00 93.69 91 ASP A N 1
ATOM 732 C CA . ASP A 1 91 ? 2.212 -12.199 13.884 1.00 93.69 91 ASP A CA 1
ATOM 733 C C . ASP A 1 91 ? 2.809 -12.669 15.211 1.00 93.69 91 ASP A C 1
ATOM 735 O O . ASP A 1 91 ? 3.036 -13.860 15.413 1.00 93.69 91 ASP A O 1
ATOM 739 N N . LYS A 1 92 ? 2.994 -11.751 16.169 1.00 95.69 92 LYS A N 1
ATOM 740 C CA . LYS A 1 92 ? 3.531 -12.093 17.495 1.00 95.69 92 LYS A CA 1
ATOM 741 C C . LYS A 1 92 ? 2.612 -13.031 18.284 1.00 95.69 92 LYS A C 1
ATOM 743 O O . LYS A 1 92 ? 3.093 -13.834 19.080 1.00 95.69 92 LYS A O 1
ATOM 748 N N . SER A 1 93 ? 1.303 -12.902 18.090 1.00 93.62 93 SER A N 1
ATOM 749 C CA . SER A 1 93 ? 0.283 -13.649 18.834 1.00 93.62 93 SER A CA 1
ATOM 750 C C . SER A 1 93 ? -0.247 -14.866 18.066 1.00 93.62 93 SER A C 1
ATOM 752 O O . SER A 1 93 ? -1.193 -15.497 18.531 1.00 93.62 93 SER A O 1
ATOM 754 N N . TYR A 1 94 ? 0.329 -15.186 16.899 1.00 93.75 94 TYR A N 1
ATOM 755 C CA . TYR A 1 94 ? -0.102 -16.271 16.007 1.00 93.75 94 TYR A CA 1
ATOM 756 C C . TYR A 1 94 ? -1.607 -16.241 15.692 1.00 93.75 94 TYR A C 1
ATOM 758 O O . TYR A 1 94 ? -2.287 -17.267 15.636 1.00 93.75 94 TYR A O 1
ATOM 766 N N . ILE A 1 95 ? -2.148 -15.037 15.500 1.00 93.00 95 ILE A N 1
ATOM 767 C CA . ILE A 1 95 ? -3.575 -14.831 15.265 1.00 93.00 95 ILE A CA 1
ATOM 768 C C . ILE A 1 95 ? -3.918 -15.144 13.797 1.00 93.00 95 ILE A C 1
ATOM 770 O O . ILE A 1 95 ? -3.252 -14.645 12.887 1.00 93.00 95 ILE A O 1
ATOM 774 N N . PRO A 1 96 ? -4.998 -15.902 13.525 1.00 93.38 96 PRO A N 1
ATOM 775 C CA . PRO A 1 96 ? -5.442 -16.168 12.161 1.00 93.38 96 PRO A CA 1
ATOM 776 C C . PRO A 1 96 ? -5.861 -14.904 11.392 1.00 93.38 96 PRO A C 1
ATOM 778 O O . PRO A 1 96 ? -6.503 -14.000 11.933 1.00 93.38 96 PRO A O 1
ATOM 781 N N . GLY A 1 97 ? -5.614 -14.895 10.078 1.00 89.69 97 GLY A N 1
ATOM 782 C CA . GLY A 1 97 ? -5.966 -13.792 9.171 1.00 89.69 97 GLY A CA 1
ATOM 783 C C . GLY A 1 97 ? -7.409 -13.259 9.274 1.00 89.69 97 GLY A C 1
ATOM 784 O O . GLY A 1 97 ? -7.579 -12.040 9.283 1.00 89.69 97 GLY A O 1
ATOM 785 N N . PRO A 1 98 ? -8.455 -14.102 9.424 1.00 93.38 98 PRO A N 1
ATOM 786 C CA . PRO A 1 98 ? -9.831 -13.618 9.586 1.00 93.38 98 PRO A CA 1
ATOM 787 C C . PRO A 1 98 ? -10.046 -12.721 10.814 1.00 93.38 98 PRO A C 1
ATOM 789 O O . PRO A 1 98 ? -10.869 -11.806 10.782 1.00 93.38 98 PRO A O 1
ATOM 792 N N . VAL A 1 99 ? -9.303 -12.957 11.900 1.00 94.06 99 VAL A N 1
ATOM 793 C CA . VAL A 1 99 ? -9.388 -12.140 13.119 1.00 94.06 99 VAL A CA 1
ATOM 794 C C . VAL A 1 99 ? -8.713 -10.788 12.893 1.00 94.06 99 VAL A C 1
ATOM 796 O O . VAL A 1 99 ? -9.296 -9.760 13.240 1.00 94.06 99 VAL A O 1
ATOM 799 N N . LYS A 1 100 ? -7.548 -10.772 12.228 1.00 94.31 100 LYS A N 1
ATOM 800 C CA . LYS A 1 100 ? -6.863 -9.539 11.801 1.00 94.31 100 LYS A CA 1
ATOM 801 C C . LYS A 1 100 ? -7.761 -8.677 10.910 1.00 94.31 100 LYS A C 1
ATOM 803 O O . LYS A 1 100 ? -7.900 -7.477 11.135 1.00 94.31 100 LYS A O 1
ATOM 808 N N . GLU A 1 101 ? -8.439 -9.299 9.950 1.00 94.00 101 GLU A N 1
ATOM 809 C CA . GLU A 1 101 ? -9.378 -8.617 9.055 1.00 94.00 101 GLU A CA 1
ATOM 810 C C . GLU A 1 101 ? -10.557 -7.998 9.829 1.00 94.00 101 GLU A C 1
ATOM 812 O O . GLU A 1 101 ? -10.937 -6.848 9.596 1.00 94.00 101 GLU A O 1
ATOM 817 N N . LYS A 1 102 ? -11.109 -8.723 10.811 1.00 95.50 102 LYS A N 1
ATOM 818 C CA . LYS A 1 102 ? -12.189 -8.211 11.668 1.00 95.50 102 LYS A CA 1
ATOM 819 C C . LYS A 1 102 ? -11.723 -7.046 12.545 1.00 95.50 102 LYS A C 1
ATOM 821 O O . LYS A 1 102 ? -12.461 -6.070 12.682 1.00 95.50 102 LYS A O 1
ATOM 826 N N . ALA A 1 103 ? -10.511 -7.115 13.095 1.00 94.94 103 ALA A N 1
ATOM 827 C CA . ALA A 1 103 ? -9.909 -6.021 13.855 1.00 94.94 103 ALA A CA 1
ATOM 828 C C . ALA A 1 103 ? -9.734 -4.763 12.988 1.00 94.94 103 ALA A C 1
ATOM 830 O O . ALA A 1 103 ? -10.113 -3.669 13.408 1.00 94.94 103 ALA A O 1
ATOM 831 N N . ALA A 1 104 ? -9.272 -4.921 11.745 1.00 95.19 104 ALA A N 1
ATOM 832 C CA . ALA A 1 104 ? -9.149 -3.820 10.794 1.00 95.19 104 ALA A CA 1
ATOM 833 C C . ALA A 1 104 ? -10.501 -3.146 10.486 1.00 95.19 104 ALA A C 1
ATOM 835 O O . ALA A 1 104 ? -10.586 -1.919 10.406 1.00 95.19 104 ALA A O 1
ATOM 836 N N . ILE A 1 105 ? -11.585 -3.924 10.367 1.00 95.75 105 ILE A N 1
ATOM 837 C CA . ILE A 1 105 ? -12.944 -3.382 10.195 1.00 95.75 105 ILE A CA 1
ATOM 838 C C . ILE A 1 105 ? -13.383 -2.582 11.427 1.00 95.75 105 ILE A C 1
ATOM 840 O O . ILE A 1 105 ? -13.972 -1.512 11.279 1.00 95.75 105 ILE A O 1
ATOM 844 N N . ILE A 1 106 ? -13.121 -3.089 12.636 1.00 95.69 106 ILE A N 1
ATOM 845 C CA . ILE A 1 106 ? -13.463 -2.390 13.885 1.00 95.69 106 ILE A CA 1
ATOM 846 C C . ILE A 1 106 ? -12.710 -1.059 13.970 1.00 95.69 106 ILE A C 1
ATOM 848 O O . ILE A 1 106 ? -13.334 -0.039 14.250 1.00 95.69 106 ILE A O 1
ATOM 852 N N . TYR A 1 107 ? -11.412 -1.055 13.653 1.00 95.50 107 TYR A N 1
ATOM 853 C CA . TYR A 1 107 ? -10.592 0.155 13.656 1.00 95.50 107 TYR A CA 1
ATOM 854 C C . TYR A 1 107 ? -11.139 1.224 12.705 1.00 95.50 107 TYR A C 1
ATOM 856 O O . TYR A 1 107 ? -11.345 2.367 13.097 1.00 95.50 107 TYR A O 1
ATOM 864 N N . ARG A 1 108 ? -11.465 0.841 11.465 1.00 94.50 108 ARG A N 1
ATOM 865 C CA . ARG A 1 108 ? -12.065 1.757 10.481 1.00 94.50 108 ARG A CA 1
ATOM 866 C C . ARG A 1 108 ? -13.388 2.342 10.972 1.00 94.50 108 ARG A C 1
ATOM 868 O O . ARG A 1 108 ? -13.590 3.540 10.866 1.00 94.50 108 ARG A O 1
ATOM 875 N N . LYS A 1 109 ? -14.253 1.518 11.574 1.00 95.25 109 LYS A N 1
ATOM 876 C CA . LYS A 1 109 ? -15.520 1.986 12.157 1.00 95.25 109 LYS A CA 1
ATOM 877 C C . LYS A 1 109 ? -15.322 2.962 13.318 1.00 95.25 109 LYS A C 1
ATOM 879 O O . LYS A 1 109 ? -16.190 3.802 13.528 1.00 95.25 109 LYS A O 1
ATOM 884 N N . ALA A 1 110 ? -14.258 2.812 14.105 1.00 94.56 110 ALA A N 1
ATOM 885 C CA . ALA A 1 110 ? -13.921 3.758 15.167 1.00 94.56 110 ALA A CA 1
ATOM 886 C C . ALA A 1 110 ? -13.445 5.089 14.571 1.00 94.56 110 ALA A C 1
ATOM 888 O O . ALA A 1 110 ? -13.987 6.136 14.917 1.00 94.56 110 ALA A O 1
ATOM 889 N N . LEU A 1 111 ? -12.556 5.022 13.578 1.00 92.69 111 LEU A N 1
ATOM 890 C CA . LEU A 1 111 ? -12.042 6.193 12.874 1.00 92.69 111 LEU A CA 1
ATOM 891 C C . LEU A 1 111 ? -13.153 6.984 12.164 1.00 92.69 111 LEU A C 1
ATOM 893 O O . LEU A 1 111 ? -13.193 8.206 12.259 1.00 92.69 111 LEU A O 1
ATOM 897 N N . ASP A 1 112 ? -14.103 6.293 11.524 1.00 91.50 112 ASP A N 1
ATOM 898 C CA . ASP A 1 112 ? -15.280 6.909 10.890 1.00 91.50 112 ASP A CA 1
ATOM 899 C C . ASP A 1 112 ? -16.187 7.626 11.909 1.00 91.50 112 ASP A C 1
ATOM 901 O O . ASP A 1 112 ? -16.903 8.563 11.562 1.00 91.50 112 ASP A O 1
ATOM 905 N N . LYS A 1 113 ? -16.161 7.196 13.178 1.00 93.75 113 LYS A N 1
ATOM 906 C CA . LYS A 1 113 ? -16.869 7.843 14.294 1.00 93.75 113 LYS A CA 1
ATOM 907 C C . LYS A 1 113 ? -16.058 8.965 14.955 1.00 93.75 113 LYS A C 1
ATOM 909 O O . LYS A 1 113 ? -16.569 9.588 15.881 1.00 93.75 113 LYS A O 1
ATOM 914 N N . GLY A 1 114 ? -14.829 9.219 14.502 1.00 86.69 114 GLY A N 1
ATOM 915 C CA . GLY A 1 114 ? -13.933 10.224 15.077 1.00 86.69 114 GLY A CA 1
ATOM 916 C C . GLY A 1 114 ? -13.319 9.830 16.424 1.00 86.69 114 GLY A C 1
ATOM 917 O O . GLY A 1 114 ? -12.935 10.720 17.181 1.00 86.69 114 GLY 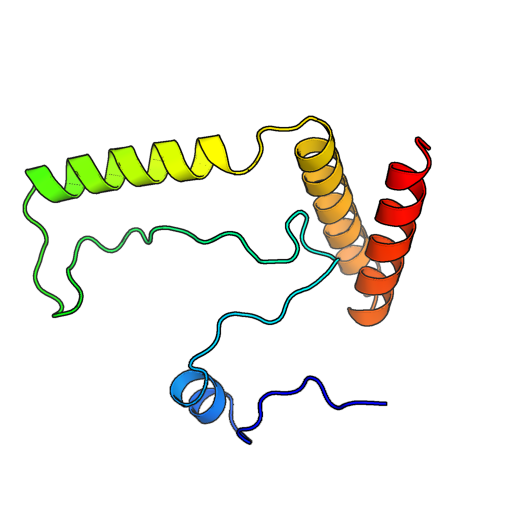A O 1
ATOM 918 N N . LEU A 1 115 ? -13.264 8.527 16.727 1.00 65.56 115 LEU A N 1
ATOM 919 C CA . LEU A 1 115 ? -12.605 7.955 17.909 1.00 65.56 115 LEU A CA 1
ATOM 920 C C . LEU A 1 115 ? -11.175 7.504 17.597 1.00 65.56 115 LEU A C 1
ATOM 922 O O . LEU A 1 115 ? -10.941 7.018 16.465 1.00 65.56 115 LEU A O 1
#

Sequence (115 aa):
MMDKGPEWRAFTQEEKASRSRVGVPTSYSVHDKGLSTAIGRVDRDAFGRKLPLSTRLQMWRLRKWQIRSRVHSSVDRNLAQAMAELDRLSDKSYIPGPVKEKAAIIYRKALDKGL

Radius of gyration: 18.49 Å; Cα contacts (8 Å, |Δi|>4): 59; chains: 1; bounding box: 44×38×44 Å

Mean predicted aligned error: 7.45 Å

Foldseek 3Di:
DDDPDDPDDDPDPVSCVVPPPDDDQFFLLALVRRPQDAQDLDQADPVRHGHDPVVNVVSVVVRVVSVVVQQDDPSSVVSNVVSVVLVVVCVVVVNDPVVSRVVSVVVVVVVVVVD